Protein AF-A0A958QRP1-F1 (afdb_monomer_lite)

pLDDT: mean 94.56, std 9.47, range [42.06, 98.62]

Foldseek 3Di:
DDKDKFFALADADPDPHDDDHDQPVRVCVVQVQWAWPDKFQPQWLQQSVLRVVQQVCLVVVCVPPPVSSVVSSVVSCVSVVSSCCCVPRSPPPCGSVRGRIMIIDTHRPPPPPD

Radius of gyration: 17.18 Å; chains: 1; bounding box: 40×29×54 Å

Secondary structure (DSSP, 8-state):
-EEEEEESS-----SS-------HHHHHHHTTTEEEEEEEEEE-HHHHHHHHHHHHHHHHHTTT-HHHHHHHHHHGGGGGGGGGGHHHHTTSTTHHHH-SEEEEEEEETT----

Sequence (114 aa):
EVLCFIPFMQPFHASPFDYQRYTEPGLRELFRDFDIETVFVGAGPTSSFVWVLQEWLAMLLSFGSLRLYRILQVALLCLSPIKYLDFFLQHHPAASVLASGFFIRAKKSGSSSL

Structure (mmCIF, N/CA/C/O backbone):
data_AF-A0A958QRP1-F1
#
_entry.id   AF-A0A958QRP1-F1
#
loop_
_atom_site.group_PDB
_atom_site.id
_atom_site.type_symbol
_atom_site.label_atom_id
_atom_site.label_alt_id
_atom_site.label_comp_id
_atom_site.label_asym_id
_atom_site.label_entity_id
_atom_site.label_seq_id
_atom_site.pdbx_PDB_ins_code
_atom_site.Cartn_x
_atom_site.Cartn_y
_atom_site.Cartn_z
_atom_site.occupancy
_atom_site.B_iso_or_equiv
_atom_site.auth_seq_id
_atom_site.auth_comp_id
_atom_site.auth_asym_id
_atom_site.auth_atom_id
_atom_site.pdbx_PDB_model_num
ATOM 1 N N . GLU A 1 1 ? -13.062 -13.883 17.608 1.00 88.81 1 GLU A N 1
ATOM 2 C CA . GLU A 1 1 ? -12.235 -12.736 17.185 1.00 88.81 1 GLU A CA 1
ATOM 3 C C . GLU A 1 1 ? -11.773 -12.976 15.756 1.00 88.81 1 GLU A C 1
ATOM 5 O O . GLU A 1 1 ? -11.533 -14.127 15.403 1.00 88.81 1 GLU A O 1
ATOM 10 N N . VAL A 1 2 ? -11.720 -11.931 14.936 1.00 94.94 2 VAL A N 1
ATOM 11 C CA . VAL A 1 2 ? -11.216 -11.954 13.561 1.00 94.94 2 VAL A CA 1
ATOM 12 C C . VAL A 1 2 ? -10.104 -10.918 13.462 1.00 94.94 2 VAL A C 1
ATOM 14 O O . VAL A 1 2 ? -10.326 -9.749 13.769 1.00 94.94 2 VAL A O 1
ATOM 17 N N . LEU A 1 3 ? -8.925 -11.350 13.018 1.00 96.94 3 LEU A N 1
ATOM 18 C CA . LEU A 1 3 ? -7.861 -10.473 12.544 1.00 96.94 3 LEU A CA 1
ATOM 19 C C . LEU A 1 3 ? -7.720 -10.709 11.042 1.00 96.94 3 LEU A C 1
ATOM 21 O O . LEU A 1 3 ? -7.390 -11.815 10.618 1.00 96.94 3 LEU A O 1
ATOM 25 N N . CYS A 1 4 ? -7.995 -9.685 10.243 1.00 96.69 4 CYS A N 1
ATOM 26 C CA . CYS A 1 4 ? -7.973 -9.779 8.789 1.00 96.69 4 CYS A CA 1
ATOM 27 C C . CYS A 1 4 ? -7.035 -8.719 8.211 1.00 96.69 4 CYS A C 1
ATOM 29 O O . CYS A 1 4 ? -7.129 -7.552 8.586 1.00 96.69 4 CYS A O 1
ATOM 31 N N . PHE A 1 5 ? -6.136 -9.129 7.312 1.00 97.12 5 PHE A N 1
ATOM 32 C CA . PHE A 1 5 ? -5.368 -8.215 6.468 1.00 97.12 5 PHE A CA 1
ATOM 33 C C . PHE A 1 5 ? -6.060 -8.076 5.119 1.00 97.12 5 PHE A C 1
ATOM 35 O O . PHE A 1 5 ? -6.355 -9.087 4.479 1.00 97.12 5 PHE A O 1
ATOM 42 N N . ILE A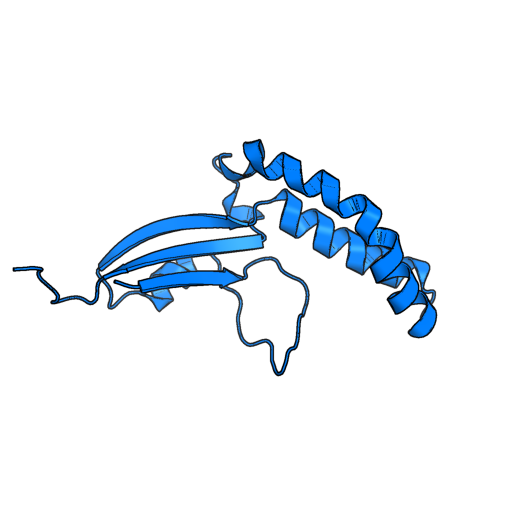 1 6 ? -6.275 -6.844 4.669 1.00 96.62 6 ILE A N 1
ATOM 43 C CA . ILE A 1 6 ? -6.907 -6.558 3.385 1.00 96.62 6 ILE A CA 1
ATOM 44 C C . ILE A 1 6 ? -6.042 -5.571 2.578 1.00 96.62 6 ILE A C 1
ATOM 46 O O . ILE A 1 6 ? -5.651 -4.528 3.114 1.00 96.62 6 ILE A O 1
ATOM 50 N N . PRO A 1 7 ? -5.733 -5.874 1.297 1.00 96.88 7 PRO A N 1
ATOM 51 C CA . PRO A 1 7 ? -4.986 -4.973 0.419 1.00 96.88 7 PRO A CA 1
ATOM 52 C C . PRO A 1 7 ? -5.702 -3.642 0.162 1.00 96.88 7 PRO A C 1
ATOM 54 O O . PRO A 1 7 ? -6.931 -3.589 0.091 1.00 96.88 7 PRO A O 1
ATOM 57 N N . PHE A 1 8 ? -4.921 -2.586 -0.072 1.00 97.62 8 PHE A N 1
ATOM 58 C CA . PHE A 1 8 ? -5.406 -1.299 -0.574 1.00 97.62 8 PHE A CA 1
ATOM 59 C C . PHE A 1 8 ? -4.669 -0.902 -1.862 1.00 97.62 8 PHE A C 1
ATOM 61 O O . PHE A 1 8 ? -5.135 -1.217 -2.957 1.00 97.62 8 PHE A O 1
ATOM 68 N N . MET A 1 9 ? -3.497 -0.271 -1.755 1.00 97.06 9 MET A N 1
ATOM 69 C CA . MET A 1 9 ? -2.689 0.172 -2.899 1.00 97.06 9 MET A CA 1
ATOM 70 C C . MET A 1 9 ? -1.647 -0.892 -3.272 1.00 97.06 9 MET A C 1
ATOM 72 O O . MET A 1 9 ? -0.457 -0.752 -2.988 1.00 97.06 9 MET A O 1
ATOM 76 N N . GLN A 1 10 ? -2.104 -1.989 -3.878 1.00 95.69 10 GLN A N 1
ATOM 77 C CA . GLN A 1 10 ? -1.244 -3.063 -4.395 1.00 95.69 10 GLN A CA 1
ATOM 78 C C . GLN A 1 10 ? -1.514 -3.293 -5.887 1.00 95.69 10 GLN A C 1
ATOM 80 O O . GLN A 1 10 ? -2.692 -3.374 -6.269 1.00 95.69 10 GLN A O 1
ATOM 85 N N . PRO A 1 11 ? -0.464 -3.429 -6.725 1.00 95.19 11 PRO A N 1
ATOM 86 C CA . PRO A 1 11 ? -0.590 -3.946 -8.085 1.00 95.19 11 PRO A CA 1
ATOM 87 C C . PRO A 1 11 ? -1.352 -5.276 -8.145 1.00 95.19 11 PRO A C 1
ATOM 89 O O . PRO A 1 11 ? -1.540 -5.956 -7.137 1.00 95.19 11 PRO A O 1
ATOM 92 N N . PHE A 1 12 ? -1.830 -5.635 -9.334 1.00 93.44 12 PHE A N 1
ATOM 93 C CA . PHE A 1 12 ? -2.562 -6.883 -9.549 1.00 93.44 12 PHE A CA 1
ATOM 94 C C . PHE A 1 12 ? -1.698 -8.104 -9.211 1.00 93.44 12 PHE A C 1
ATOM 96 O O . PHE A 1 12 ? -0.596 -8.248 -9.741 1.00 93.44 12 PHE A O 1
ATOM 103 N N . HIS A 1 13 ? -2.208 -8.995 -8.357 1.00 84.38 13 HIS A N 1
ATOM 104 C CA . HIS A 1 13 ? -1.488 -10.192 -7.924 1.00 84.38 13 HIS A CA 1
ATOM 105 C C . HIS A 1 13 ? -2.411 -11.417 -7.890 1.00 84.38 13 HIS A C 1
ATOM 107 O O . HIS A 1 13 ? -3.000 -11.753 -6.864 1.00 84.38 13 HIS A O 1
ATOM 113 N N . ALA A 1 14 ? -2.548 -12.102 -9.028 1.00 79.94 14 ALA A N 1
ATOM 114 C CA . ALA A 1 14 ? -3.386 -13.294 -9.132 1.00 79.94 14 ALA A CA 1
ATOM 115 C C . ALA A 1 14 ? -2.672 -14.560 -8.633 1.00 79.94 14 ALA A C 1
ATOM 117 O O . ALA A 1 14 ? -1.679 -14.984 -9.224 1.00 79.94 14 ALA A O 1
ATOM 118 N N . SER A 1 15 ? -3.230 -15.212 -7.604 1.00 72.12 15 SER A N 1
ATOM 119 C CA . SER A 1 15 ? -3.009 -16.643 -7.347 1.00 72.12 15 SER A CA 1
ATOM 120 C C . SER A 1 15 ? -4.117 -17.248 -6.462 1.00 72.12 15 SER A C 1
ATOM 122 O O . SER A 1 15 ? -4.076 -17.087 -5.242 1.00 72.12 15 SER A O 1
ATOM 124 N N . PRO A 1 16 ? -5.128 -17.944 -7.025 1.00 84.19 16 PRO A N 1
ATOM 125 C CA . PRO A 1 16 ? -5.494 -18.006 -8.446 1.00 84.19 16 PRO A CA 1
ATOM 126 C C . PRO A 1 16 ? -6.220 -16.746 -8.953 1.00 84.19 16 PRO A C 1
ATOM 128 O O . PRO A 1 16 ? -6.275 -16.524 -10.158 1.00 84.19 16 PRO A O 1
ATOM 131 N N . PHE A 1 17 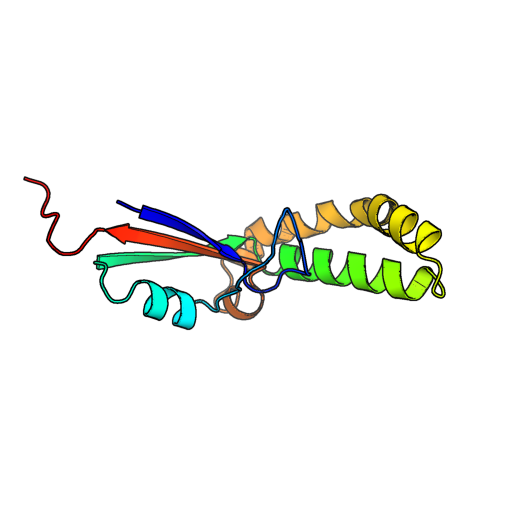? -6.754 -15.911 -8.058 1.00 91.50 17 PHE A N 1
ATOM 132 C CA . PHE A 1 17 ? -7.554 -14.731 -8.399 1.00 91.50 17 PHE A CA 1
ATOM 133 C C . PHE A 1 17 ? -7.224 -13.560 -7.466 1.00 91.50 17 PHE A C 1
ATOM 135 O O . PHE A 1 17 ? -6.700 -13.762 -6.373 1.00 91.50 17 PHE A O 1
ATOM 142 N N . ASP A 1 18 ? -7.550 -12.347 -7.902 1.00 94.06 18 ASP A N 1
ATOM 143 C CA . ASP A 1 18 ? -7.418 -11.097 -7.149 1.00 94.06 18 ASP A CA 1
ATOM 144 C C . ASP A 1 18 ? -8.789 -10.412 -7.178 1.00 94.06 18 ASP A C 1
ATOM 146 O O . ASP A 1 18 ? -9.302 -10.100 -8.254 1.00 94.06 18 ASP A O 1
ATOM 150 N N . TYR A 1 19 ? -9.425 -10.285 -6.013 1.00 91.44 19 TYR A N 1
ATOM 151 C CA . TYR A 1 19 ? -10.851 -9.963 -5.929 1.00 91.44 19 TYR A CA 1
ATOM 152 C C .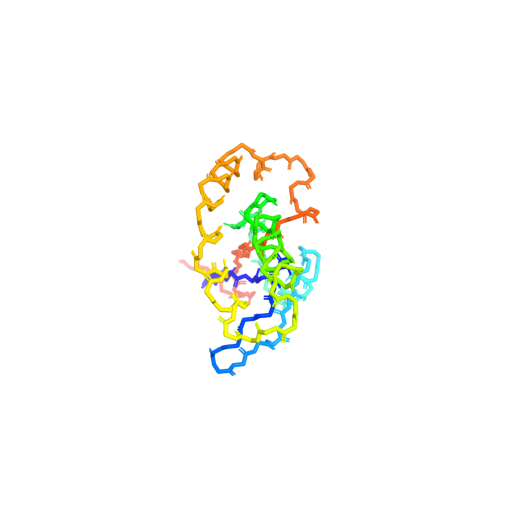 TYR A 1 19 ? -11.126 -8.510 -5.555 1.00 91.44 19 TYR A C 1
ATOM 154 O O . TYR A 1 19 ? -11.953 -7.859 -6.189 1.00 91.44 19 TYR A O 1
ATOM 162 N N . GLN A 1 20 ? -10.489 -8.005 -4.496 1.00 93.19 20 GLN A N 1
ATOM 163 C CA . GLN A 1 20 ? -10.883 -6.733 -3.898 1.00 93.19 20 GLN A CA 1
ATOM 164 C C . GLN A 1 20 ? -9.753 -6.050 -3.135 1.00 93.19 20 GLN A C 1
ATOM 166 O O . GLN A 1 20 ? -8.848 -6.687 -2.596 1.00 93.19 20 GLN A O 1
ATOM 171 N N . ARG A 1 21 ? -9.870 -4.724 -3.080 1.00 95.62 21 ARG A N 1
ATOM 172 C CA . ARG A 1 21 ? -9.029 -3.798 -2.326 1.00 95.62 21 ARG A CA 1
ATOM 173 C C . ARG A 1 21 ? -9.9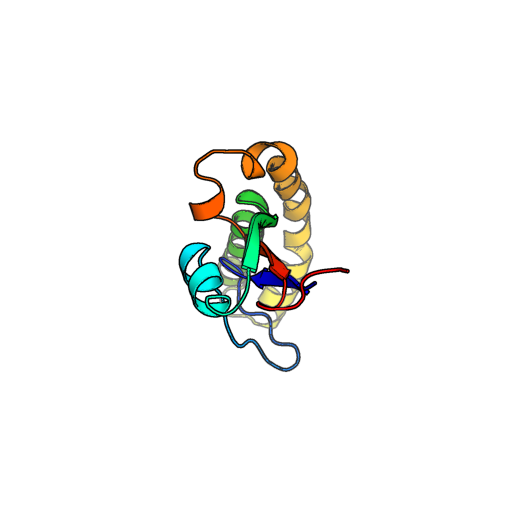59 -2.852 -1.580 1.00 95.62 21 ARG A C 1
ATOM 175 O O . ARG A 1 21 ? -10.950 -2.411 -2.161 1.00 95.62 21 ARG A O 1
ATOM 182 N N . TYR A 1 22 ? -9.638 -2.511 -0.339 1.00 97.12 22 TYR A N 1
ATOM 183 C CA . TYR A 1 22 ? -10.451 -1.588 0.449 1.00 97.12 22 TYR A CA 1
ATOM 184 C C . TYR A 1 22 ? -9.626 -0.427 0.986 1.00 97.12 22 TYR A C 1
ATOM 186 O O . TYR A 1 22 ? -8.515 -0.606 1.479 1.00 97.12 22 TYR A O 1
ATOM 194 N N . THR A 1 23 ? -10.213 0.768 0.933 1.00 97.44 23 THR A N 1
ATOM 195 C CA . THR A 1 23 ? -9.811 1.878 1.802 1.00 97.44 23 THR A CA 1
ATOM 196 C C . THR A 1 23 ? -10.165 1.537 3.251 1.00 97.44 23 THR A C 1
ATOM 198 O O . THR A 1 23 ? -11.008 0.673 3.496 1.00 97.44 23 THR A O 1
ATOM 201 N N . GLU A 1 24 ? -9.595 2.245 4.227 1.00 97.00 24 GLU A N 1
ATOM 202 C CA . GLU A 1 24 ? -9.987 2.052 5.629 1.00 97.00 24 GLU A CA 1
ATOM 203 C C . GLU A 1 24 ? -11.514 2.201 5.854 1.00 97.00 24 GLU A C 1
ATOM 205 O O . GLU A 1 24 ? -12.101 1.299 6.456 1.00 97.00 24 GLU A O 1
ATOM 210 N N . PRO A 1 25 ? -12.208 3.250 5.355 1.00 97.50 25 PRO A N 1
ATOM 211 C CA . PRO A 1 25 ? -13.662 3.345 5.506 1.00 97.50 25 PRO A CA 1
ATOM 212 C C . PRO A 1 25 ? -14.420 2.194 4.834 1.00 97.50 25 PRO A C 1
ATOM 214 O O . PRO A 1 25 ? -15.372 1.674 5.410 1.00 97.50 25 PRO A O 1
ATOM 217 N N . GLY A 1 26 ? -13.980 1.752 3.650 1.00 97.50 26 GLY A N 1
ATOM 218 C CA . GLY A 1 26 ? -14.591 0.610 2.966 1.00 97.50 26 GLY A CA 1
ATOM 219 C C . GLY A 1 26 ? -14.418 -0.699 3.741 1.00 97.50 26 GLY A C 1
ATOM 220 O O . GLY A 1 26 ? -15.330 -1.518 3.781 1.00 97.50 26 GLY A O 1
ATOM 221 N N . LEU A 1 27 ? -13.276 -0.868 4.411 1.00 96.75 27 LEU A N 1
ATOM 222 C CA . LEU A 1 27 ? -13.017 -2.008 5.285 1.00 96.75 27 LEU A CA 1
ATOM 223 C C . LEU A 1 27 ? -13.914 -1.986 6.532 1.00 96.75 27 LEU A C 1
ATOM 225 O O . LEU A 1 27 ? -14.410 -3.030 6.946 1.00 96.75 27 LEU A O 1
ATOM 229 N N . ARG A 1 28 ? -14.167 -0.807 7.112 1.00 97.25 28 ARG A N 1
ATOM 230 C CA . ARG A 1 28 ? -15.109 -0.658 8.234 1.00 97.25 28 ARG A CA 1
ATOM 231 C C . ARG A 1 28 ? -16.540 -0.991 7.822 1.00 97.25 28 ARG A C 1
ATOM 233 O O . ARG A 1 28 ? -17.215 -1.702 8.554 1.00 97.25 28 ARG A O 1
ATOM 240 N N . GLU A 1 29 ? -16.968 -0.544 6.644 1.00 97.75 29 GLU A N 1
ATOM 241 C CA . GLU A 1 29 ? -18.289 -0.880 6.102 1.00 97.75 29 GLU A CA 1
ATOM 242 C C . GLU A 1 29 ? -18.438 -2.389 5.854 1.00 97.75 29 GLU A C 1
ATOM 244 O O . GLU A 1 29 ? -19.459 -2.976 6.202 1.00 97.75 29 GLU A O 1
ATOM 249 N N . LEU A 1 30 ? -17.399 -3.049 5.325 1.00 96.25 30 LEU A N 1
ATOM 250 C CA . LEU A 1 30 ? -17.396 -4.505 5.134 1.00 96.25 30 LEU A CA 1
ATOM 251 C C . LEU A 1 30 ? -17.604 -5.273 6.454 1.00 96.25 30 LEU A C 1
ATOM 253 O O . LEU A 1 30 ? -18.212 -6.340 6.458 1.00 96.25 30 LEU A O 1
ATOM 257 N N . PHE A 1 31 ? -17.109 -4.729 7.566 1.00 96.38 31 PHE A N 1
ATOM 258 C CA . PHE A 1 31 ? -17.203 -5.318 8.903 1.00 96.38 31 PHE A CA 1
ATOM 259 C C . PHE A 1 31 ? -18.275 -4.655 9.781 1.00 96.38 31 PHE A C 1
ATOM 261 O O . PHE A 1 31 ? -18.233 -4.804 10.999 1.00 96.38 31 PHE A O 1
ATOM 268 N N . ARG A 1 32 ? -19.254 -3.949 9.200 1.00 96.25 32 ARG A N 1
ATOM 269 C CA . ARG A 1 32 ? -20.271 -3.188 9.954 1.00 96.25 32 ARG A CA 1
ATOM 270 C C . ARG A 1 32 ? -21.109 -4.015 10.938 1.00 96.25 32 ARG A C 1
ATOM 272 O O . ARG A 1 32 ? -21.613 -3.465 11.907 1.00 96.25 32 ARG A O 1
ATOM 279 N N . ASP A 1 33 ? -21.237 -5.320 10.694 1.00 95.81 33 ASP A N 1
ATOM 280 C CA . ASP A 1 33 ? -21.983 -6.260 11.545 1.00 95.81 33 ASP A CA 1
ATOM 281 C C . ASP A 1 33 ? -21.098 -6.912 12.635 1.00 95.81 33 ASP A C 1
ATOM 283 O O . ASP A 1 33 ? -21.485 -7.902 13.262 1.00 95.81 33 ASP A O 1
ATOM 287 N N . PHE A 1 34 ? -19.877 -6.401 12.825 1.00 96.38 34 PHE A N 1
ATOM 288 C CA . PHE A 1 34 ? -18.937 -6.808 13.864 1.00 96.38 34 PHE A CA 1
ATOM 289 C C . PHE A 1 34 ? -18.655 -5.650 14.825 1.00 96.38 34 PHE A C 1
ATOM 291 O O . PHE A 1 34 ? -18.663 -4.477 14.453 1.00 96.38 34 PHE A O 1
ATOM 298 N N . ASP A 1 35 ? -18.267 -5.996 16.048 1.00 96.69 35 ASP A N 1
ATOM 299 C CA . ASP A 1 35 ? -17.716 -5.049 17.008 1.00 96.69 35 ASP A CA 1
ATOM 300 C C . ASP A 1 35 ? -16.244 -4.794 16.632 1.00 96.69 35 ASP A C 1
ATOM 302 O O . ASP A 1 35 ? -15.354 -5.601 16.928 1.00 96.69 35 ASP A O 1
ATOM 306 N N . ILE A 1 36 ? -15.988 -3.708 15.897 1.00 96.88 36 ILE A N 1
ATOM 307 C CA . ILE A 1 36 ? -14.646 -3.338 15.419 1.00 96.88 36 ILE A CA 1
ATOM 308 C C . ILE A 1 36 ? -13.815 -2.790 16.584 1.00 96.88 36 ILE A C 1
ATOM 310 O O . ILE A 1 36 ? -14.117 -1.728 17.122 1.00 96.88 36 ILE A O 1
ATOM 314 N N . GLU A 1 37 ? -12.723 -3.472 16.932 1.00 96.75 37 GLU A N 1
ATOM 315 C CA . GLU A 1 37 ? -11.808 -3.024 17.987 1.00 96.75 37 GLU A CA 1
ATOM 316 C C . GLU A 1 37 ? -10.794 -2.010 17.461 1.00 96.75 37 GLU A C 1
ATOM 318 O O . GLU A 1 37 ? -10.541 -0.981 18.084 1.00 96.75 37 GLU A O 1
ATOM 323 N N . THR A 1 38 ? -10.181 -2.302 16.312 1.00 97.00 38 THR A N 1
ATOM 324 C CA . THR A 1 38 ? -9.188 -1.418 15.701 1.00 97.00 38 THR A CA 1
ATOM 325 C C . THR A 1 38 ? -9.031 -1.684 14.209 1.00 97.00 38 THR A C 1
ATOM 327 O O . THR A 1 38 ? -9.215 -2.809 13.736 1.00 97.00 38 THR A O 1
ATOM 330 N N . VAL A 1 39 ? -8.658 -0.635 13.478 1.00 97.69 39 VAL A N 1
ATOM 331 C CA . VAL A 1 39 ? -8.162 -0.707 12.103 1.00 97.69 39 VAL A CA 1
ATOM 332 C C . VAL A 1 39 ? -6.859 0.073 12.059 1.00 97.69 39 VAL A C 1
ATOM 334 O O . VAL A 1 39 ? -6.792 1.183 12.584 1.00 97.69 39 VAL A O 1
ATOM 337 N N . PHE A 1 40 ? -5.819 -0.509 11.471 1.00 97.19 40 PHE A N 1
ATOM 338 C CA . PHE A 1 40 ? -4.503 0.117 11.403 1.00 97.19 40 PHE A CA 1
ATOM 339 C C . PHE A 1 40 ? -3.757 -0.280 10.130 1.00 97.19 40 PHE A C 1
ATOM 341 O O . PHE A 1 40 ? -4.066 -1.280 9.479 1.00 97.19 40 PHE A O 1
ATOM 348 N N . VAL A 1 41 ? -2.765 0.530 9.763 1.00 98.06 41 VAL A N 1
ATOM 349 C CA . VAL A 1 41 ? -1.890 0.275 8.615 1.00 98.06 41 VAL A CA 1
ATOM 350 C C . VAL A 1 41 ? -1.097 -1.009 8.862 1.00 98.06 41 VAL A C 1
ATOM 352 O O . VAL A 1 41 ? -0.355 -1.102 9.833 1.00 98.06 41 VAL A O 1
ATOM 355 N N . GLY A 1 42 ? -1.266 -2.005 7.989 1.00 95.62 42 GLY A N 1
ATOM 356 C CA . GLY A 1 42 ? -0.537 -3.276 8.063 1.00 95.62 42 GLY A CA 1
ATOM 357 C C . GLY A 1 42 ? 0.680 -3.331 7.146 1.00 95.62 42 GLY A C 1
ATOM 358 O O . GLY A 1 42 ? 1.691 -3.936 7.487 1.00 95.62 42 GLY A O 1
ATOM 359 N N . ALA A 1 43 ? 0.591 -2.669 5.994 1.00 96.44 43 ALA A N 1
ATOM 360 C CA . ALA A 1 43 ? 1.711 -2.440 5.092 1.00 96.44 43 ALA A CA 1
ATOM 361 C C . ALA A 1 43 ? 1.694 -0.964 4.679 1.00 96.44 43 ALA A C 1
ATOM 363 O O . ALA A 1 43 ? 0.658 -0.448 4.254 1.00 96.44 43 ALA A O 1
ATOM 364 N N . GLY A 1 44 ? 2.817 -0.274 4.874 1.00 98.00 44 GLY A N 1
ATOM 365 C CA . GLY A 1 44 ? 2.854 1.184 4.908 1.00 98.00 44 GLY A CA 1
ATOM 366 C C . GLY A 1 44 ? 2.887 1.885 3.544 1.00 98.00 44 GLY A C 1
ATOM 367 O O . GLY A 1 44 ? 2.827 1.235 2.492 1.00 98.00 44 GLY A O 1
ATOM 368 N N . PRO A 1 45 ? 2.953 3.231 3.566 1.00 98.44 45 PRO A N 1
ATOM 369 C CA . PRO A 1 45 ? 2.999 4.084 2.375 1.00 98.44 45 PRO A CA 1
ATOM 370 C C . PRO A 1 45 ? 4.143 3.778 1.408 1.00 98.44 45 PRO A C 1
ATOM 372 O O . PRO A 1 45 ? 3.993 3.848 0.193 1.00 98.44 45 PRO A O 1
ATOM 375 N N . THR A 1 46 ? 5.312 3.448 1.938 1.00 98.50 46 THR A N 1
ATOM 376 C CA . THR A 1 46 ? 6.511 3.191 1.142 1.00 98.50 46 THR A CA 1
ATOM 377 C C . THR A 1 46 ? 6.433 1.830 0.481 1.00 98.50 46 THR A C 1
ATOM 379 O O . THR A 1 46 ? 6.872 1.679 -0.654 1.00 98.50 46 THR A O 1
ATOM 382 N N . SER A 1 47 ? 5.844 0.840 1.154 1.00 98.38 47 SER A N 1
ATOM 383 C CA . SER A 1 47 ? 5.613 -0.481 0.571 1.00 98.38 47 SER A CA 1
ATOM 384 C C . SER A 1 47 ? 4.735 -0.403 -0.681 1.00 98.38 47 SER A C 1
ATOM 386 O O . SER A 1 47 ? 5.078 -1.022 -1.687 1.00 98.38 47 SER A O 1
ATOM 388 N N . SER A 1 48 ? 3.646 0.378 -0.658 1.00 98.06 48 SER A N 1
ATOM 389 C CA . SER A 1 48 ? 2.797 0.557 -1.849 1.00 98.06 48 SER A CA 1
ATOM 390 C C . SER A 1 48 ? 3.551 1.286 -2.959 1.00 98.06 48 SER A C 1
ATOM 392 O O . SER A 1 48 ? 3.564 0.828 -4.101 1.00 98.06 48 SER A O 1
ATOM 394 N N . PHE A 1 49 ? 4.240 2.377 -2.608 1.00 98.44 49 PHE A N 1
ATOM 395 C CA . PHE A 1 49 ? 5.019 3.179 -3.541 1.00 98.44 49 PHE A CA 1
ATOM 396 C C . PHE A 1 49 ? 6.095 2.352 -4.244 1.00 98.44 49 PHE A C 1
ATOM 398 O O . PHE A 1 49 ? 6.168 2.364 -5.470 1.00 98.44 49 PHE A O 1
ATOM 405 N N . VAL A 1 50 ? 6.908 1.611 -3.487 1.00 98.44 50 VAL A N 1
ATOM 406 C CA . VAL A 1 50 ? 8.005 0.805 -4.034 1.00 98.44 50 VAL A CA 1
ATOM 407 C C . VAL A 1 50 ? 7.471 -0.271 -4.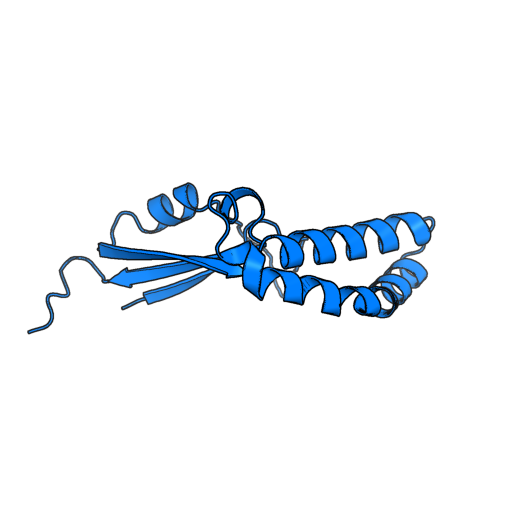969 1.00 98.44 50 VAL A C 1
ATOM 409 O O . VAL A 1 50 ? 8.034 -0.451 -6.044 1.00 98.44 50 VAL A O 1
ATOM 412 N N . TRP A 1 51 ? 6.371 -0.942 -4.618 1.00 97.75 51 TRP A N 1
ATOM 413 C CA . TRP A 1 51 ? 5.798 -1.970 -5.485 1.00 97.75 51 TRP A CA 1
ATOM 414 C C . TRP A 1 51 ? 5.276 -1.369 -6.798 1.00 97.75 51 TRP A C 1
ATOM 416 O O . TRP A 1 51 ? 5.633 -1.838 -7.878 1.00 97.75 51 TRP A O 1
ATOM 426 N N . VAL A 1 52 ? 4.510 -0.275 -6.734 1.00 98.00 52 VAL A N 1
ATOM 427 C CA . VAL A 1 52 ? 4.041 0.427 -7.942 1.00 98.00 52 VAL A CA 1
ATOM 428 C C . VAL A 1 52 ? 5.219 0.923 -8.786 1.00 98.00 52 VAL A C 1
ATOM 430 O O . VAL A 1 52 ? 5.199 0.773 -10.006 1.00 98.00 52 VAL A O 1
ATOM 433 N N . LEU A 1 53 ? 6.265 1.466 -8.157 1.00 98.50 53 LEU A N 1
ATOM 434 C CA . LEU A 1 53 ? 7.466 1.946 -8.839 1.00 98.50 53 LEU A CA 1
ATOM 435 C C . LEU A 1 53 ? 8.210 0.813 -9.556 1.00 98.50 53 LEU A C 1
ATOM 437 O O . LEU A 1 53 ? 8.618 0.988 -10.701 1.00 98.50 53 LEU A O 1
ATOM 441 N N . GLN A 1 54 ? 8.381 -0.338 -8.903 1.00 98.38 54 GLN A N 1
ATOM 442 C CA . GLN A 1 54 ? 9.022 -1.516 -9.491 1.00 98.38 54 GLN A CA 1
ATOM 443 C C . GLN A 1 54 ? 8.258 -1.998 -10.728 1.00 98.38 54 GLN A C 1
ATOM 445 O O . GLN A 1 54 ? 8.863 -2.190 -11.782 1.00 98.38 54 GLN A O 1
ATOM 450 N N . GLU A 1 55 ? 6.934 -2.130 -10.628 1.00 97.88 55 GLU A N 1
ATOM 451 C CA . GLU A 1 55 ? 6.096 -2.543 -11.758 1.00 97.88 55 GLU A CA 1
ATOM 452 C C . GLU A 1 55 ? 6.135 -1.532 -12.904 1.00 97.88 55 GLU A C 1
ATOM 454 O O . GLU A 1 55 ? 6.305 -1.903 -14.068 1.00 97.88 55 GLU A O 1
ATOM 459 N N . TRP A 1 56 ? 6.035 -0.242 -12.580 1.00 98.38 56 TRP A N 1
ATOM 460 C CA . TRP A 1 56 ? 6.068 0.830 -13.567 1.00 98.38 56 TRP A CA 1
ATOM 461 C C . TRP A 1 56 ? 7.419 0.908 -14.288 1.00 98.38 56 TRP A C 1
ATOM 463 O O . TRP A 1 56 ? 7.450 0.983 -15.516 1.00 98.38 56 TRP A O 1
ATOM 473 N N . LEU A 1 57 ? 8.538 0.818 -13.560 1.00 98.62 57 LEU A N 1
ATOM 474 C CA . LEU A 1 57 ? 9.881 0.793 -14.148 1.00 98.62 57 LEU A CA 1
ATOM 475 C C . LEU A 1 57 ? 10.094 -0.453 -15.007 1.00 98.62 57 LEU A C 1
ATOM 477 O O . LEU A 1 57 ? 10.632 -0.343 -16.109 1.00 98.62 57 LEU A O 1
ATOM 481 N N . ALA A 1 58 ? 9.658 -1.627 -14.541 1.00 98.38 58 ALA A N 1
ATOM 482 C CA . ALA A 1 58 ? 9.740 -2.850 -15.329 1.00 98.38 58 ALA A CA 1
ATOM 483 C C . ALA A 1 58 ? 8.950 -2.704 -16.633 1.00 98.38 58 ALA A C 1
ATOM 485 O O . ALA A 1 58 ? 9.451 -3.065 -17.695 1.00 98.38 58 ALA A O 1
ATOM 486 N N . MET A 1 59 ? 7.734 -2.156 -16.572 1.00 98.19 59 MET A N 1
ATOM 487 C CA . MET A 1 59 ? 6.891 -1.930 -17.744 1.00 98.19 59 MET A CA 1
ATOM 488 C C . MET A 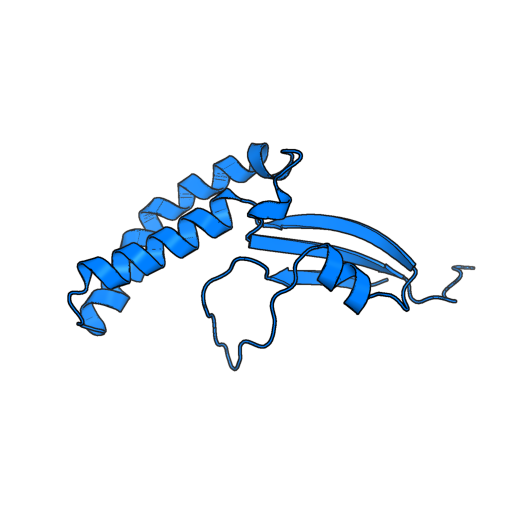1 59 ? 7.547 -0.945 -18.716 1.00 98.19 59 MET A C 1
ATOM 490 O O . MET A 1 59 ? 7.717 -1.278 -19.890 1.00 98.19 59 MET A O 1
ATOM 494 N N . LEU A 1 60 ? 7.987 0.214 -18.221 1.00 98.56 60 LEU A N 1
ATOM 495 C CA . LEU A 1 60 ? 8.627 1.266 -19.009 1.00 98.56 60 LEU A CA 1
ATOM 496 C C . LEU A 1 60 ? 9.898 0.770 -19.714 1.00 98.56 60 LEU A C 1
ATOM 498 O O . LEU A 1 60 ? 10.062 0.971 -20.915 1.00 98.56 60 LEU A O 1
ATOM 502 N N . LEU A 1 61 ? 10.784 0.098 -18.975 1.00 98.56 61 LEU A N 1
ATOM 503 C CA . LEU A 1 61 ? 12.098 -0.334 -19.461 1.00 98.56 61 LEU A CA 1
ATOM 504 C C . LEU A 1 61 ? 12.056 -1.676 -20.204 1.00 98.56 61 LEU A C 1
ATOM 506 O O . LEU A 1 61 ? 13.065 -2.109 -20.758 1.00 98.56 61 LEU A O 1
ATOM 510 N N . SER A 1 62 ? 10.903 -2.351 -20.230 1.00 98.62 62 SER A N 1
ATOM 511 C CA . SER A 1 62 ? 10.736 -3.588 -20.998 1.00 98.62 62 SER A CA 1
ATOM 512 C C . SER A 1 62 ? 10.564 -3.362 -22.495 1.00 98.62 62 SER A C 1
ATOM 514 O O . SER A 1 62 ? 10.705 -4.314 -23.263 1.00 98.62 62 SER A O 1
ATOM 516 N N . PHE A 1 63 ? 10.217 -2.138 -22.911 1.00 97.75 63 PHE A N 1
ATOM 517 C CA . PHE A 1 63 ? 9.920 -1.788 -24.303 1.00 97.75 63 PHE A CA 1
ATOM 518 C C . PHE A 1 63 ? 8.913 -2.755 -24.963 1.00 97.75 63 PHE A C 1
ATOM 520 O O . PHE A 1 63 ? 9.061 -3.140 -26.121 1.00 97.75 63 PHE A O 1
ATOM 527 N N . GLY A 1 64 ? 7.909 -3.203 -24.198 1.00 97.69 64 GLY A N 1
ATOM 528 C CA . GLY A 1 64 ? 6.869 -4.138 -24.649 1.00 97.69 64 GLY A CA 1
ATOM 529 C C . GLY A 1 64 ? 7.265 -5.622 -24.628 1.00 97.69 64 GLY A C 1
ATOM 530 O O . GLY A 1 64 ? 6.430 -6.485 -24.894 1.00 97.69 64 GLY A O 1
ATOM 531 N N . SER A 1 65 ? 8.510 -5.960 -24.280 1.00 98.56 65 SER A N 1
ATOM 532 C CA . SER A 1 65 ? 8.961 -7.351 -24.176 1.00 98.56 65 SER A CA 1
ATOM 533 C C . SER A 1 65 ? 8.559 -7.976 -22.841 1.00 98.56 65 SER A C 1
ATOM 535 O O . SER A 1 65 ? 9.126 -7.663 -21.793 1.00 98.56 65 SER A O 1
ATOM 537 N N . LEU A 1 66 ? 7.647 -8.954 -22.871 1.00 98.06 66 LEU A N 1
ATOM 538 C CA . LEU A 1 66 ? 7.209 -9.666 -21.664 1.00 98.06 66 LEU A CA 1
ATOM 539 C C . LEU A 1 66 ? 8.358 -10.409 -20.959 1.00 98.06 66 LEU A C 1
ATOM 541 O O . LEU A 1 66 ? 8.377 -10.515 -19.732 1.00 98.06 66 LEU A O 1
ATOM 545 N N . ARG A 1 67 ? 9.334 -10.918 -21.722 1.00 98.31 67 ARG A N 1
ATOM 546 C CA . ARG A 1 67 ? 10.525 -11.567 -21.158 1.00 98.31 67 ARG A CA 1
ATOM 547 C C . ARG A 1 67 ? 11.376 -10.559 -20.391 1.00 98.31 67 ARG A C 1
ATOM 549 O O . ARG A 1 67 ? 11.785 -10.852 -19.271 1.00 98.31 67 ARG A O 1
ATOM 556 N N . LEU A 1 68 ? 11.623 -9.389 -20.981 1.00 98.44 68 LEU A N 1
ATOM 557 C CA . LEU A 1 68 ? 12.411 -8.340 -20.338 1.00 98.44 68 LEU A CA 1
ATOM 558 C C . LEU A 1 68 ? 11.680 -7.775 -19.118 1.00 98.44 68 LEU A C 1
ATOM 560 O O . LEU A 1 68 ? 12.297 -7.639 -18.072 1.00 98.44 68 LEU A O 1
ATOM 564 N N . TYR A 1 69 ? 10.367 -7.556 -19.207 1.00 98.38 69 TYR A N 1
ATOM 565 C CA . TYR A 1 69 ? 9.527 -7.151 -18.076 1.00 98.38 69 TYR A CA 1
ATOM 566 C C . TYR A 1 69 ? 9.682 -8.087 -16.869 1.00 98.38 69 TYR A C 1
ATOM 568 O O . TYR A 1 69 ? 9.930 -7.620 -15.762 1.00 98.38 69 TYR A O 1
ATOM 576 N N . ARG A 1 70 ? 9.623 -9.412 -17.073 1.00 97.31 70 ARG A N 1
ATOM 577 C CA . ARG A 1 70 ? 9.814 -10.396 -15.989 1.00 97.31 70 ARG A CA 1
ATOM 578 C C . ARG A 1 70 ? 11.225 -10.363 -15.399 1.00 97.31 70 ARG A C 1
ATOM 580 O O . ARG A 1 70 ? 11.377 -10.487 -14.189 1.00 97.31 70 ARG A O 1
ATOM 587 N N . ILE A 1 71 ? 12.253 -10.186 -16.232 1.00 98.38 71 ILE A N 1
ATOM 588 C CA . ILE A 1 71 ? 13.641 -10.034 -15.761 1.00 98.38 71 ILE A CA 1
ATOM 589 C C . ILE A 1 71 ? 13.775 -8.756 -14.924 1.00 98.38 71 ILE A C 1
ATOM 591 O O . ILE A 1 71 ? 14.359 -8.786 -13.842 1.00 98.38 71 ILE A O 1
ATOM 595 N N . LEU A 1 72 ? 13.207 -7.648 -15.403 1.00 98.50 72 LEU A N 1
ATOM 596 C CA . LEU A 1 72 ? 13.249 -6.357 -14.727 1.00 98.50 72 LEU A CA 1
ATOM 597 C C . LEU A 1 72 ? 12.480 -6.368 -13.407 1.00 98.50 72 LEU A C 1
ATOM 599 O O . LEU A 1 72 ? 12.988 -5.811 -12.444 1.00 98.50 72 LEU A O 1
ATOM 603 N N . GLN A 1 73 ? 11.327 -7.039 -13.321 1.00 96.44 73 GLN A N 1
ATOM 604 C CA . GLN A 1 73 ? 10.615 -7.220 -12.049 1.00 96.44 73 GLN A CA 1
ATOM 605 C C . GLN A 1 73 ? 11.522 -7.836 -10.979 1.00 96.44 73 GLN A C 1
ATOM 607 O O . GLN A 1 73 ? 11.584 -7.331 -9.863 1.00 96.44 73 GLN A O 1
ATOM 612 N N . VAL A 1 74 ? 12.279 -8.884 -11.330 1.00 97.44 74 VAL A N 1
ATOM 613 C CA . VAL A 1 74 ? 13.229 -9.513 -10.399 1.00 97.44 74 VAL A CA 1
ATOM 614 C C . VAL A 1 74 ? 14.400 -8.579 -10.093 1.00 97.44 74 VAL A C 1
ATOM 616 O O . VAL A 1 74 ? 14.782 -8.434 -8.935 1.00 97.44 74 VAL A O 1
ATOM 619 N N . ALA A 1 75 ? 14.962 -7.916 -11.107 1.00 98.25 75 ALA A N 1
ATOM 620 C CA . ALA A 1 75 ? 16.094 -7.009 -10.926 1.00 98.25 75 ALA A CA 1
ATOM 621 C C . ALA A 1 75 ? 15.748 -5.815 -10.017 1.00 98.25 75 ALA A C 1
ATOM 623 O O . ALA A 1 75 ? 16.537 -5.442 -9.150 1.00 98.25 75 ALA A O 1
ATOM 624 N N . LEU A 1 76 ? 14.552 -5.246 -10.173 1.00 98.38 76 LEU A N 1
ATOM 625 C CA . LEU A 1 76 ? 14.074 -4.083 -9.424 1.00 98.38 76 LEU A CA 1
ATOM 626 C C . LEU A 1 76 ? 13.689 -4.408 -7.976 1.00 98.38 76 LEU A C 1
ATOM 628 O O . LEU A 1 76 ? 13.484 -3.485 -7.182 1.00 98.38 76 LEU A O 1
ATOM 632 N N . LEU A 1 77 ? 13.692 -5.685 -7.570 1.00 97.00 77 LEU A N 1
ATOM 633 C CA . LEU A 1 77 ? 13.620 -6.063 -6.155 1.00 97.00 77 LEU A CA 1
ATOM 634 C C . LEU A 1 77 ? 14.753 -5.442 -5.327 1.00 97.00 77 LEU A C 1
ATOM 636 O O . LEU A 1 77 ? 14.591 -5.305 -4.115 1.00 97.00 77 LEU A O 1
ATOM 640 N N . CYS A 1 78 ? 15.845 -4.990 -5.952 1.00 97.81 78 CYS A N 1
ATOM 641 C CA . CYS A 1 78 ? 16.888 -4.200 -5.296 1.00 97.81 78 CYS A CA 1
ATOM 642 C C . CYS A 1 78 ? 16.369 -2.899 -4.650 1.00 97.81 78 CYS A C 1
ATOM 644 O O . CYS A 1 78 ? 16.987 -2.415 -3.706 1.00 97.81 78 CYS A O 1
ATOM 646 N N . LEU A 1 79 ? 15.221 -2.366 -5.093 1.00 98.06 79 LEU A N 1
ATOM 647 C CA . LEU A 1 79 ? 14.554 -1.202 -4.490 1.00 98.06 79 LEU A CA 1
ATOM 648 C C . LEU A 1 79 ? 13.760 -1.553 -3.221 1.00 98.06 79 LEU A C 1
ATOM 650 O O . LEU A 1 79 ? 13.404 -0.666 -2.447 1.00 98.06 79 LEU A O 1
ATOM 654 N N . SER A 1 80 ? 13.499 -2.840 -2.970 1.00 97.06 80 SER A N 1
ATOM 655 C CA . SER A 1 80 ? 12.666 -3.303 -1.852 1.00 97.06 80 SER A CA 1
ATOM 656 C C . SER A 1 80 ? 13.121 -2.832 -0.467 1.00 97.06 80 SER A C 1
ATOM 658 O O . SER A 1 80 ? 12.241 -2.585 0.353 1.00 97.06 80 SER A O 1
ATOM 660 N N . PRO A 1 81 ? 14.425 -2.670 -0.153 1.00 98.25 81 PRO A N 1
ATOM 661 C CA . PRO A 1 81 ? 14.851 -2.151 1.147 1.00 98.25 81 PRO A CA 1
ATOM 662 C C . PRO A 1 81 ? 14.311 -0.749 1.470 1.00 98.25 81 PRO A C 1
ATOM 664 O O . PRO A 1 81 ? 14.160 -0.417 2.641 1.00 98.25 81 PRO A O 1
ATOM 667 N N . ILE A 1 82 ? 13.947 0.065 0.470 1.00 98.19 82 ILE A N 1
ATOM 668 C CA . ILE A 1 82 ? 13.377 1.405 0.696 1.00 98.19 82 ILE A CA 1
ATOM 669 C C . ILE A 1 82 ? 12.080 1.318 1.515 1.00 98.19 82 ILE A C 1
ATOM 671 O O . ILE A 1 82 ? 11.797 2.205 2.318 1.00 98.19 82 ILE A O 1
ATOM 675 N N . LYS A 1 83 ? 11.331 0.211 1.405 1.00 97.38 83 LYS A N 1
ATOM 676 C CA . LYS A 1 83 ? 10.088 0.000 2.160 1.00 97.38 83 LYS A CA 1
ATOM 677 C C . LYS A 1 83 ? 10.270 0.054 3.681 1.00 97.38 83 LYS A C 1
ATOM 679 O O . LYS A 1 83 ? 9.302 0.305 4.385 1.00 97.38 83 LYS A O 1
ATOM 684 N N . TYR A 1 84 ? 11.487 -0.135 4.204 1.00 97.88 84 TYR A N 1
ATOM 685 C CA . TYR A 1 84 ? 11.754 -0.033 5.644 1.00 97.88 84 TYR A CA 1
ATOM 686 C C . TYR A 1 84 ? 11.542 1.380 6.211 1.00 97.88 84 TYR A C 1
ATOM 688 O O . TYR A 1 84 ? 11.401 1.521 7.424 1.00 97.88 84 TYR A O 1
ATOM 696 N N . LEU A 1 85 ? 11.414 2.409 5.363 1.00 98.12 85 LEU A N 1
ATOM 697 C CA . LEU A 1 85 ? 10.924 3.728 5.785 1.00 98.12 85 LEU A CA 1
ATOM 698 C C . LEU A 1 85 ? 9.513 3.672 6.391 1.00 98.12 85 LEU A C 1
ATOM 700 O O . LEU A 1 85 ? 9.152 4.545 7.183 1.00 98.12 85 LEU A O 1
ATOM 704 N N . ASP A 1 86 ? 8.743 2.618 6.105 1.00 98.06 86 ASP A N 1
ATOM 705 C CA . ASP A 1 86 ? 7.451 2.378 6.745 1.00 98.06 86 ASP A CA 1
ATOM 706 C C . ASP A 1 86 ? 7.547 2.209 8.255 1.00 98.06 86 ASP A C 1
ATOM 708 O O . ASP A 1 86 ? 6.562 2.495 8.927 1.00 98.06 86 ASP A O 1
ATOM 712 N N . PHE A 1 87 ? 8.717 1.864 8.812 1.00 97.44 87 PHE A N 1
ATOM 713 C CA . PHE A 1 87 ? 8.927 1.881 10.262 1.00 97.44 87 PHE A CA 1
ATOM 714 C C . PHE A 1 87 ? 8.483 3.219 10.877 1.00 97.44 87 PHE A C 1
ATOM 716 O O . PHE A 1 87 ? 7.840 3.241 11.926 1.00 97.44 87 PHE A O 1
ATOM 723 N N . PHE A 1 88 ? 8.729 4.321 10.163 1.00 97.56 88 PHE A N 1
ATOM 724 C CA . PHE A 1 88 ? 8.297 5.661 10.545 1.00 97.56 88 PHE A CA 1
ATOM 725 C C . PHE A 1 88 ? 6.978 6.048 9.873 1.00 97.56 88 PHE A C 1
ATOM 727 O O . PHE A 1 88 ? 6.038 6.464 10.550 1.00 97.56 88 PHE A O 1
ATOM 734 N N . LEU A 1 89 ? 6.884 5.893 8.548 1.00 97.69 89 LEU A N 1
ATOM 735 C CA . LEU A 1 89 ? 5.778 6.454 7.768 1.00 97.69 89 LEU A CA 1
ATOM 736 C C . LEU A 1 89 ? 4.428 5.779 8.016 1.00 97.69 89 LEU A C 1
ATOM 738 O O . LEU A 1 89 ? 3.407 6.420 7.789 1.00 97.69 89 LEU A O 1
ATOM 742 N N . GLN A 1 90 ? 4.387 4.550 8.540 1.00 97.31 90 GLN A N 1
ATOM 743 C CA . GLN A 1 90 ? 3.122 3.918 8.937 1.00 97.31 90 GLN A CA 1
ATOM 744 C C . GLN A 1 90 ? 2.414 4.657 10.088 1.00 97.31 90 GLN A C 1
ATOM 746 O O . GLN A 1 90 ? 1.200 4.552 10.220 1.00 97.31 90 GLN A O 1
ATOM 751 N N . HIS A 1 91 ? 3.161 5.416 10.899 1.00 96.50 91 HIS A N 1
ATOM 752 C CA . HIS A 1 91 ? 2.634 6.190 12.028 1.00 96.50 91 HIS A CA 1
ATOM 753 C C . HIS A 1 91 ? 2.260 7.628 11.642 1.00 96.50 91 HIS A C 1
ATOM 755 O O . HIS A 1 91 ? 1.769 8.388 12.476 1.00 96.50 91 HIS A O 1
ATOM 761 N N . HIS A 1 92 ? 2.512 8.035 10.394 1.00 97.94 92 HIS A N 1
ATOM 762 C CA . HIS A 1 92 ? 2.140 9.362 9.922 1.00 97.94 92 HIS A CA 1
ATOM 763 C C . HIS A 1 92 ? 0.603 9.511 9.920 1.00 97.94 92 HIS A C 1
ATOM 765 O O . HIS A 1 92 ? -0.083 8.588 9.480 1.00 97.94 92 HIS A O 1
ATOM 771 N N . PRO A 1 93 ? 0.024 10.664 10.312 1.00 97.00 93 PRO A N 1
ATOM 772 C CA . PRO A 1 93 ? -1.436 10.839 10.348 1.00 97.00 93 PRO A CA 1
ATOM 773 C C . PRO A 1 93 ? -2.139 10.595 9.004 1.00 97.00 93 PRO A C 1
ATOM 775 O O . PRO A 1 93 ? -3.298 10.200 8.966 1.00 97.00 93 PRO A O 1
ATOM 778 N N . ALA A 1 94 ? -1.426 10.805 7.895 1.00 97.38 94 ALA A N 1
ATOM 779 C CA . ALA A 1 94 ? -1.911 10.542 6.539 1.00 97.38 94 ALA A CA 1
ATOM 780 C C . ALA A 1 94 ? -1.454 9.186 5.961 1.00 97.38 94 ALA A C 1
ATOM 782 O O . ALA A 1 94 ? -1.554 8.977 4.755 1.00 97.38 94 ALA A O 1
ATOM 783 N N . ALA A 1 95 ? -0.916 8.268 6.772 1.00 98.06 95 ALA A N 1
ATOM 784 C CA . ALA A 1 95 ? -0.391 6.990 6.285 1.00 98.06 95 ALA A CA 1
ATOM 785 C C . ALA A 1 95 ? -1.450 6.159 5.542 1.00 98.06 95 ALA A C 1
ATOM 787 O O . ALA A 1 95 ? -1.144 5.521 4.536 1.00 98.06 95 ALA A O 1
ATOM 788 N N . SER A 1 96 ? -2.709 6.218 5.985 1.00 97.56 96 SER A N 1
ATOM 789 C CA . SER A 1 96 ? -3.830 5.512 5.356 1.00 97.56 96 SER A CA 1
ATOM 790 C C . SER A 1 96 ? -4.104 5.947 3.912 1.00 97.56 96 SER A C 1
ATOM 792 O O . SER A 1 96 ? -4.657 5.163 3.148 1.00 97.56 96 SER A O 1
ATOM 794 N N . VAL A 1 97 ? -3.665 7.142 3.496 1.00 97.19 97 VAL A N 1
ATOM 795 C CA . VAL A 1 97 ? -3.829 7.635 2.116 1.00 97.19 97 VAL A CA 1
ATOM 796 C C . VAL A 1 97 ? -3.048 6.783 1.117 1.00 97.19 97 VAL A C 1
ATOM 798 O O . VAL A 1 97 ? -3.494 6.587 -0.010 1.00 97.19 97 VAL A O 1
ATOM 801 N N . LEU A 1 98 ? -1.887 6.269 1.529 1.00 97.62 98 LEU A N 1
ATOM 802 C CA . LEU A 1 98 ? -0.972 5.521 0.666 1.00 97.62 98 LEU A CA 1
ATOM 803 C C . LEU A 1 98 ? -0.685 4.113 1.183 1.00 97.62 98 LEU A C 1
ATOM 805 O O . LEU A 1 98 ? 0.148 3.427 0.604 1.00 97.62 98 LEU A O 1
ATOM 809 N N . ALA A 1 99 ? -1.333 3.658 2.253 1.00 98.19 99 ALA A N 1
ATOM 810 C CA . ALA A 1 99 ? -1.085 2.331 2.799 1.00 98.19 99 ALA A CA 1
ATOM 811 C C . ALA A 1 99 ? -1.213 1.245 1.716 1.00 98.19 99 ALA A C 1
ATOM 813 O O . ALA A 1 99 ? -2.129 1.241 0.893 1.00 98.19 99 ALA A O 1
ATOM 814 N N . SER A 1 100 ? -0.295 0.286 1.728 1.00 98.19 100 SER A N 1
ATOM 815 C CA . SER A 1 100 ? -0.393 -0.889 0.867 1.00 98.19 100 SER A CA 1
ATOM 816 C C . SER A 1 100 ? -1.504 -1.836 1.337 1.00 98.19 100 SER A C 1
ATOM 818 O O . SER A 1 100 ? -2.091 -2.552 0.528 1.00 98.19 100 SER A O 1
ATOM 820 N N . GLY A 1 101 ? -1.852 -1.820 2.623 1.00 98.06 101 GLY A N 1
ATOM 821 C CA . GLY A 1 101 ? -2.993 -2.564 3.152 1.00 98.06 101 GLY A CA 1
ATOM 822 C C . GLY A 1 101 ? -3.223 -2.316 4.637 1.00 98.06 101 GLY A C 1
ATOM 823 O O . GLY A 1 101 ? -2.384 -1.725 5.325 1.00 98.06 101 GLY A O 1
ATOM 824 N N . PHE A 1 102 ? -4.360 -2.797 5.126 1.00 98.44 102 PHE A N 1
ATOM 825 C CA . PHE A 1 102 ? -4.835 -2.566 6.487 1.00 98.44 102 PHE A CA 1
ATOM 826 C C . PHE A 1 102 ? -5.071 -3.881 7.218 1.00 98.44 102 PHE A C 1
ATOM 828 O O . PHE A 1 102 ? -5.520 -4.859 6.621 1.00 98.44 102 PHE A O 1
ATOM 835 N N . PHE A 1 103 ? -4.822 -3.881 8.524 1.00 98.06 103 PHE A N 1
ATOM 836 C CA . PHE A 1 103 ? -5.379 -4.877 9.428 1.00 98.06 103 PHE A CA 1
ATOM 837 C C . PHE A 1 103 ? -6.653 -4.337 10.067 1.00 98.06 103 PHE A C 1
ATOM 839 O O . PHE A 1 103 ? -6.690 -3.186 10.499 1.00 98.06 103 PHE A O 1
ATOM 846 N N . ILE A 1 104 ? -7.663 -5.194 10.192 1.00 97.94 104 ILE A N 1
ATOM 847 C CA . ILE A 1 104 ? -8.828 -4.982 11.051 1.00 97.94 104 ILE A CA 1
ATOM 848 C C . ILE A 1 104 ? -8.885 -6.086 12.103 1.00 97.94 104 ILE A C 1
ATOM 850 O O . ILE A 1 104 ? -8.764 -7.271 11.779 1.00 97.94 104 ILE A O 1
ATOM 854 N N . ARG A 1 105 ? -9.066 -5.694 13.366 1.00 97.81 105 ARG A N 1
ATOM 855 C CA . ARG A 1 105 ? -9.394 -6.599 14.470 1.00 97.81 105 ARG A CA 1
ATOM 856 C C . ARG A 1 105 ? -10.833 -6.343 14.893 1.00 97.81 105 ARG A C 1
ATOM 858 O O . ARG A 1 105 ? -11.181 -5.209 15.221 1.00 97.81 105 ARG A O 1
ATOM 865 N N . ALA A 1 106 ? -11.656 -7.385 14.879 1.00 97.19 106 ALA A N 1
ATOM 866 C CA . ALA A 1 106 ? -13.073 -7.283 15.206 1.00 97.19 106 ALA A CA 1
ATOM 867 C C . ALA A 1 106 ? -13.605 -8.543 15.910 1.00 97.19 106 ALA A C 1
ATOM 869 O O . ALA A 1 106 ? -13.063 -9.646 15.769 1.00 97.19 106 ALA A O 1
ATOM 870 N N . LYS A 1 107 ? -14.696 -8.400 16.663 1.00 96.06 107 LYS A N 1
ATOM 871 C CA . LYS A 1 107 ? -15.412 -9.499 17.326 1.00 96.06 107 LYS A CA 1
ATOM 872 C C . LYS A 1 107 ? -16.817 -9.637 16.757 1.00 96.06 107 LYS A C 1
ATOM 874 O O . LYS A 1 107 ? -17.403 -8.677 16.279 1.00 96.06 107 LYS A O 1
ATOM 879 N N . LYS A 1 108 ? -17.348 -10.859 16.763 1.00 90.31 108 LYS A N 1
ATOM 880 C CA . LYS A 1 108 ? -18.713 -11.104 16.294 1.00 90.31 108 LYS A CA 1
ATOM 881 C C . LYS A 1 108 ? -19.676 -10.484 17.305 1.00 90.31 108 LYS A C 1
ATOM 883 O O . LYS A 1 108 ? -19.597 -10.838 18.481 1.00 90.31 108 LYS A O 1
ATOM 888 N N . SER A 1 109 ? -20.590 -9.629 16.854 1.00 80.81 109 SER A N 1
ATOM 889 C CA . SER A 1 109 ? -21.569 -9.013 17.747 1.00 80.81 109 SER A CA 1
ATOM 890 C C . SER A 1 109 ? -22.402 -10.100 18.441 1.00 80.81 109 SER A C 1
ATOM 892 O O . SER A 1 109 ? -22.917 -11.024 17.805 1.00 80.81 109 SER A O 1
ATOM 894 N N . GLY A 1 110 ? -22.438 -10.049 19.774 1.00 71.06 110 GLY A N 1
ATOM 895 C CA . GLY A 1 110 ? -23.066 -11.067 20.625 1.00 71.06 110 GLY A CA 1
ATOM 896 C C . GLY A 1 110 ? -22.138 -12.174 21.142 1.00 71.06 110 GLY A C 1
ATOM 897 O O . GLY A 1 110 ? -22.582 -12.989 21.947 1.00 71.06 110 GLY A O 1
ATOM 898 N N . SER A 1 111 ? -20.849 -12.209 20.771 1.00 57.62 111 SER A N 1
ATOM 899 C CA . SER A 1 111 ? -19.854 -12.994 21.518 1.00 57.62 111 SER A CA 1
ATOM 900 C C . SER A 1 111 ? -19.381 -12.201 22.740 1.00 57.62 111 SER A C 1
ATOM 902 O O . SER A 1 111 ? -18.230 -11.771 22.816 1.00 57.62 111 SER A O 1
ATOM 904 N N . SER A 1 112 ? -20.285 -11.956 23.687 1.00 52.19 112 SER A N 1
ATOM 905 C CA . SER A 1 112 ? -19.891 -11.560 25.035 1.00 52.19 112 SER A CA 1
ATOM 906 C C . SER A 1 112 ? -19.111 -12.733 25.621 1.00 52.19 112 SER A C 1
ATOM 908 O O . SER A 1 112 ? -19.666 -13.810 25.830 1.00 52.19 112 SER A O 1
ATOM 910 N N . SER A 1 113 ? -17.804 -12.558 25.796 1.00 53.88 113 SER A N 1
ATOM 911 C CA . SER A 1 113 ? -16.994 -13.466 26.599 1.00 53.88 113 SER A CA 1
ATOM 912 C C . SER A 1 113 ? -17.562 -13.464 28.016 1.00 53.88 113 SER A C 1
ATOM 914 O O . SER A 1 113 ? -17.462 -12.448 28.708 1.00 53.88 113 SER A O 1
ATOM 916 N N . LEU A 1 114 ? -18.213 -14.571 28.383 1.00 42.06 114 LEU A N 1
ATOM 917 C CA . LEU A 1 114 ? -18.315 -15.015 29.771 1.00 42.06 114 LEU A CA 1
ATOM 918 C C . LEU A 1 114 ? -16.912 -15.128 30.379 1.00 42.06 114 LEU A C 1
ATOM 920 O O . LEU A 1 114 ? -15.984 -15.508 29.623 1.00 42.06 114 LEU A O 1
#